Protein AF-D8M797-F1 (afdb_monomer)

Solvent-accessible surface area (backbone atoms only — not comparable to full-atom values): 7261 Å² total; per-residue (Å²): 144,64,94,83,72,74,96,68,61,67,38,41,57,52,20,36,57,44,57,51,51,17,44,53,82,87,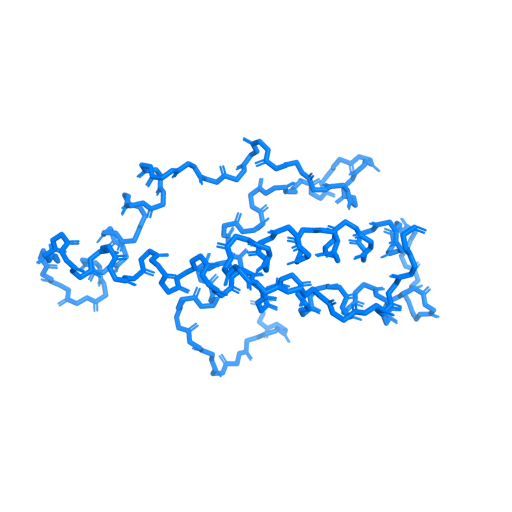45,98,65,35,42,51,69,40,72,88,50,38,68,49,74,65,56,48,48,56,49,47,42,52,49,48,22,71,72,70,76,45,86,66,51,70,67,58,38,52,55,46,52,55,46,16,62,61,22,35,47,54,39,22,51,53,50,19,54,50,21,57,59,38,57,85,70,54,89,66,97,65,60,28,59,58,27,15,50,44,25,44,54,50,28,40,54,59,38,44,77,72,77,38,81,67,78,84,82,66,83,132

pLDDT: mean 93.69, std 8.24, range [46.16, 98.69]

Radius of gyration: 15.96 Å; Cα contacts (8 Å, |Δi|>4): 113; chains: 1; bounding box: 41×29×43 Å

Foldseek 3Di:
DCPPDDDDPPLLVVLLVLQCQQADPVDPVRLAGNPVSRDDPVRLLVVQQVVVCVVPVDRDDPVSSVVSSVSNLVSNLVNLVVLLVVLVVCPVPPPDPDNSVSNSVNSVVVNQVSCVVVVDGDDPPDPD

Nearest PDB structures (foldseek):
  4br3-assembly1_B  TM=9.088E-01  e=5.967E-05  Homo sapiens
  3g15-assembly1_B  TM=8.915E-01  e=7.340E-05  Homo sapiens
  4cg8-assembly1_A  TM=9.123E-01  e=9.510E-05  Homo sapiens
  5eqe-assembly1_A  TM=8.999E-01  e=1.170E-04  Homo sapiens
  3f2r-assembly1_B  TM=8.865E-01  e=1.596E-04  Homo sapiens

Mean predicted aligned error: 3.84 Å

Secondary structure (DSSP, 8-state):
--TT-----HHHHHHHHHHHTT--TTSTTTTS--GGGSPPHHHHHHHHHHHHHHHHSSPPPHHHHHHHHHHHHHHHHHHHHHHHHHHHHHHHH--S-S-HHHHHHHHHHHHHHHHHHTT-PPPSSS--

InterPro domains:
  IPR011009 Protein kinase-like domain superfamily [SSF56112] (6-118)

Organism: Blastocystis hominis (NCBI:txid12968)

Sequence (128 aa):
MRRYTGKIPVAADIANHFCEWMTDYNLPDSHILRLEWHPNAKQQHDFVKTYLQARFGKEPSEEEVEKMCVQVHKHELFSNMHWFLWGLLQCPISTIDWDYWGYALNRWEHYVRVKKEFGREALPIMSE

Structure (mmCIF, N/CA/C/O backbone):
data_AF-D8M797-F1
#
_entry.id   AF-D8M797-F1
#
loop_
_atom_site.group_PDB
_atom_site.id
_atom_site.type_symbol
_atom_site.label_atom_id
_atom_site.label_alt_id
_atom_site.label_comp_id
_atom_site.label_asym_id
_atom_site.label_entity_id
_atom_site.label_seq_id
_atom_site.pdbx_PDB_ins_code
_atom_site.Cartn_x
_atom_site.Cartn_y
_atom_site.Cartn_z
_atom_site.occupancy
_atom_site.B_iso_or_equiv
_atom_site.auth_seq_id
_atom_site.auth_comp_id
_atom_site.auth_asym_id
_atom_site.auth_atom_id
_atom_site.pdbx_PDB_model_num
ATOM 1 N N . MET A 1 1 ? -7.023 -15.848 -11.916 1.00 46.16 1 MET A N 1
ATOM 2 C CA . MET A 1 1 ? -7.160 -14.812 -10.866 1.00 46.16 1 MET A CA 1
ATOM 3 C C . MET A 1 1 ? -6.638 -15.262 -9.485 1.00 46.16 1 MET A C 1
ATOM 5 O O . MET A 1 1 ? -7.148 -14.805 -8.477 1.00 46.16 1 MET A O 1
ATOM 9 N N . ARG A 1 2 ? -5.631 -16.157 -9.399 1.00 68.94 2 ARG A N 1
ATOM 10 C CA . ARG A 1 2 ? -5.027 -16.605 -8.118 1.00 68.94 2 ARG A CA 1
ATOM 11 C C . ARG A 1 2 ? -3.500 -16.795 -8.193 1.00 68.94 2 ARG A C 1
ATOM 13 O O . ARG A 1 2 ? -2.928 -17.558 -7.432 1.00 68.94 2 ARG A O 1
ATOM 20 N N . ARG A 1 3 ? -2.826 -16.146 -9.152 1.00 68.38 3 ARG A N 1
ATOM 21 C CA . ARG A 1 3 ? -1.388 -16.381 -9.403 1.00 68.38 3 ARG A CA 1
ATOM 22 C C . ARG A 1 3 ? -0.477 -15.909 -8.258 1.00 68.38 3 ARG A C 1
ATOM 24 O O . ARG A 1 3 ? 0.600 -16.464 -8.109 1.00 68.38 3 ARG A O 1
ATOM 31 N N . TYR A 1 4 ? -0.943 -14.967 -7.434 1.00 79.69 4 TYR A N 1
ATOM 32 C CA . TYR A 1 4 ? -0.198 -14.396 -6.303 1.00 79.69 4 TYR A CA 1
ATOM 33 C C . TYR A 1 4 ? -0.852 -14.672 -4.936 1.00 79.69 4 TYR A C 1
ATOM 35 O O . TYR A 1 4 ? -0.533 -14.0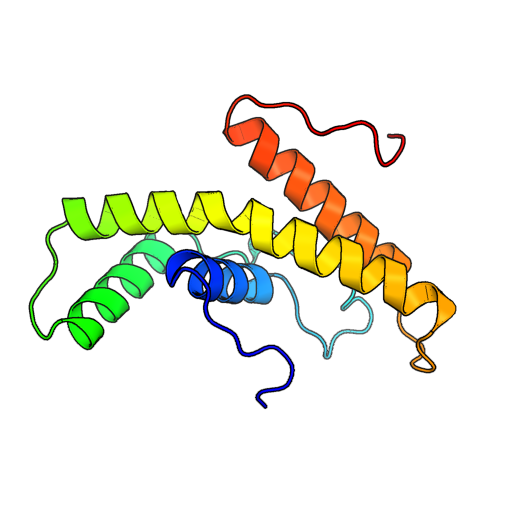17 -3.951 1.00 79.69 4 TYR A O 1
ATOM 43 N N . THR A 1 5 ? -1.790 -15.626 -4.847 1.00 84.88 5 THR A N 1
ATOM 44 C CA . THR A 1 5 ? -2.439 -15.941 -3.563 1.00 84.88 5 THR A CA 1
ATOM 45 C C . THR A 1 5 ? -1.496 -16.710 -2.645 1.00 84.88 5 THR A C 1
ATOM 47 O O . THR A 1 5 ? -0.932 -17.725 -3.050 1.00 84.88 5 THR A O 1
ATOM 50 N N . GLY A 1 6 ? -1.405 -16.289 -1.388 1.00 87.31 6 GLY A N 1
ATOM 51 C CA . GLY A 1 6 ? -0.638 -16.960 -0.343 1.00 87.31 6 GLY A CA 1
ATOM 52 C C . GLY A 1 6 ? -1.158 -16.591 1.045 1.00 87.31 6 GLY A C 1
ATOM 53 O O . GLY A 1 6 ? -2.075 -15.782 1.180 1.00 87.31 6 GLY A O 1
ATOM 54 N N . LYS A 1 7 ? -0.587 -17.189 2.095 1.00 90.50 7 LYS A N 1
ATOM 55 C CA . LYS A 1 7 ? -0.890 -16.784 3.475 1.00 90.50 7 LYS A CA 1
ATOM 56 C C . LYS A 1 7 ? -0.133 -15.492 3.790 1.00 90.50 7 LYS A C 1
ATOM 58 O O . LYS A 1 7 ? 1.077 -15.536 3.986 1.00 90.50 7 LYS A O 1
ATOM 63 N N . ILE A 1 8 ? -0.850 -14.373 3.849 1.00 93.69 8 ILE A N 1
ATOM 64 C CA . ILE A 1 8 ? -0.325 -13.046 4.204 1.00 93.69 8 ILE A CA 1
ATOM 65 C C . ILE A 1 8 ? -1.203 -12.395 5.283 1.00 93.69 8 ILE A C 1
ATOM 67 O O . ILE A 1 8 ? -2.355 -12.806 5.457 1.00 93.69 8 ILE A O 1
ATOM 71 N N . PRO A 1 9 ? -0.696 -11.393 6.025 1.00 95.06 9 PRO A N 1
ATOM 72 C CA . PRO A 1 9 ? -1.537 -10.584 6.898 1.00 95.06 9 PRO A CA 1
ATOM 73 C C . PRO A 1 9 ? -2.683 -9.941 6.110 1.00 95.06 9 PRO A C 1
ATOM 75 O O . PRO A 1 9 ? -2.464 -9.400 5.032 1.00 95.06 9 PRO A O 1
ATOM 78 N N . VAL A 1 10 ? -3.892 -9.935 6.675 1.00 95.88 10 VAL A N 1
ATOM 79 C CA . VAL A 1 10 ? -5.070 -9.290 6.058 1.00 95.88 10 VAL A CA 1
ATOM 80 C C . VAL A 1 10 ? -4.793 -7.824 5.726 1.00 95.88 10 VAL A C 1
ATOM 82 O O . VAL A 1 10 ? -5.147 -7.351 4.652 1.00 95.88 10 VAL A O 1
ATOM 85 N N . ALA A 1 11 ? -4.117 -7.115 6.633 1.00 97.19 11 ALA A N 1
ATOM 86 C CA . ALA A 1 11 ? -3.742 -5.723 6.426 1.00 97.19 11 ALA A CA 1
ATOM 87 C C . ALA A 1 11 ? -2.873 -5.525 5.171 1.00 97.19 11 ALA A C 1
ATOM 89 O O . ALA A 1 11 ? -2.997 -4.497 4.520 1.00 97.19 11 ALA A O 1
ATOM 90 N N . ALA A 1 12 ? -2.047 -6.511 4.799 1.00 96.88 12 ALA A N 1
ATOM 91 C CA . ALA A 1 12 ? -1.232 -6.453 3.588 1.00 96.88 12 ALA A CA 1
ATOM 92 C C . ALA A 1 12 ? -2.067 -6.566 2.309 1.00 96.88 12 ALA A C 1
ATOM 94 O O . ALA A 1 12 ? -1.781 -5.875 1.338 1.00 96.88 12 ALA A O 1
ATOM 95 N N . ASP A 1 13 ? -3.107 -7.401 2.320 1.00 97.44 13 ASP A N 1
ATOM 96 C CA . ASP A 1 13 ? -4.011 -7.561 1.177 1.00 97.44 13 ASP A CA 1
ATOM 97 C C . ASP A 1 13 ? -4.850 -6.292 0.954 1.00 97.44 13 ASP A C 1
ATOM 99 O O . ASP A 1 13 ? -4.957 -5.787 -0.163 1.00 97.44 13 ASP A O 1
ATOM 103 N N . ILE A 1 14 ? -5.358 -5.701 2.042 1.00 98.19 14 ILE A N 1
ATOM 104 C CA . ILE A 1 14 ? -6.086 -4.425 1.992 1.00 98.19 14 ILE A CA 1
ATOM 105 C C . ILE A 1 14 ? -5.158 -3.280 1.565 1.00 98.19 14 ILE A C 1
ATOM 107 O O . ILE A 1 14 ? -5.529 -2.491 0.702 1.00 98.19 14 ILE A O 1
ATOM 111 N N . ALA A 1 15 ? -3.942 -3.205 2.112 1.00 98.00 15 ALA A N 1
ATOM 112 C CA . ALA A 1 15 ? -2.965 -2.187 1.723 1.00 98.00 15 ALA A CA 1
ATOM 113 C C . ALA A 1 15 ? -2.605 -2.288 0.240 1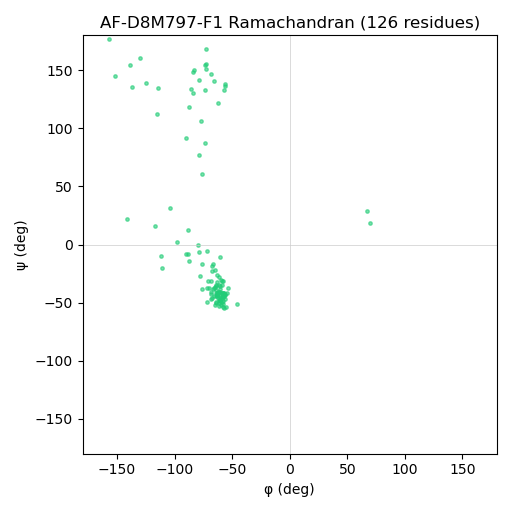.00 98.00 15 ALA A C 1
ATOM 115 O O . ALA A 1 15 ? -2.510 -1.275 -0.450 1.00 98.00 15 ALA A O 1
ATOM 116 N N . ASN A 1 16 ? -2.447 -3.513 -0.272 1.00 97.56 16 ASN A N 1
ATOM 117 C CA . ASN A 1 16 ? -2.269 -3.733 -1.697 1.00 97.56 16 ASN A CA 1
ATOM 118 C C . ASN A 1 16 ? -3.479 -3.216 -2.481 1.00 97.56 16 ASN A C 1
ATOM 120 O O . ASN A 1 16 ? -3.297 -2.449 -3.415 1.00 97.56 16 ASN A O 1
ATOM 124 N N . HIS A 1 17 ? -4.701 -3.569 -2.072 1.00 97.38 17 HIS A N 1
ATOM 125 C CA . HIS A 1 17 ? -5.916 -3.083 -2.722 1.00 97.38 17 HIS A CA 1
ATOM 126 C C . HIS A 1 17 ? -5.995 -1.548 -2.773 1.00 97.38 17 HIS A C 1
ATOM 128 O O . HIS A 1 17 ? -6.324 -1.005 -3.822 1.00 97.38 17 HIS A O 1
ATOM 134 N N . PHE A 1 18 ? -5.654 -0.847 -1.690 1.00 98.19 18 PHE A N 1
ATOM 135 C CA . PHE A 1 18 ? -5.614 0.620 -1.671 1.00 98.19 18 PHE A CA 1
ATOM 136 C C . PHE A 1 18 ? -4.513 1.188 -2.567 1.00 98.19 18 PHE A C 1
ATOM 138 O O . PHE A 1 18 ? -4.747 2.165 -3.273 1.00 98.19 18 PHE A O 1
ATOM 145 N N . CYS A 1 19 ? -3.346 0.541 -2.614 1.00 97.06 19 CYS A N 1
ATOM 146 C CA . CYS A 1 19 ? -2.283 0.928 -3.538 1.00 97.06 19 CYS A CA 1
ATOM 147 C C . CYS A 1 19 ? -2.723 0.822 -5.007 1.00 97.06 19 CYS A C 1
ATOM 149 O O . CYS A 1 19 ? -2.344 1.665 -5.815 1.00 97.06 19 CYS A O 1
ATOM 151 N N . GLU A 1 20 ? -3.549 -0.168 -5.353 1.00 96.38 20 GLU A N 1
ATOM 152 C CA . GLU A 1 20 ? -4.069 -0.336 -6.716 1.00 96.38 20 GLU A CA 1
ATOM 153 C C . GLU A 1 20 ? -5.042 0.777 -7.139 1.00 96.38 20 GLU A C 1
ATOM 155 O O . GLU A 1 20 ? -5.230 0.986 -8.331 1.00 96.38 20 GLU A O 1
ATOM 160 N N . TRP A 1 2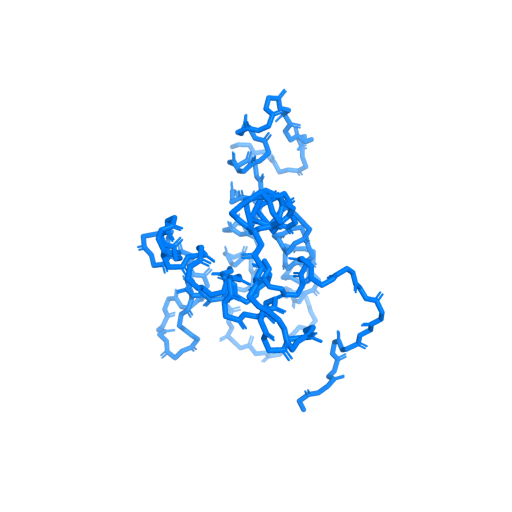1 ? -5.618 1.552 -6.209 1.00 97.25 21 TRP A N 1
ATOM 161 C CA . TRP A 1 21 ? -6.438 2.717 -6.581 1.00 97.25 21 TRP A CA 1
ATOM 162 C C . TRP A 1 21 ? -5.616 3.809 -7.273 1.00 97.25 21 TRP A C 1
ATOM 164 O O . TRP A 1 21 ? -6.170 4.624 -8.002 1.00 97.25 21 TRP A O 1
ATOM 174 N N . MET A 1 22 ? -4.297 3.823 -7.070 1.00 96.31 22 MET A N 1
ATOM 175 C CA . MET A 1 22 ? -3.396 4.816 -7.656 1.00 96.31 22 MET A CA 1
ATOM 176 C C . MET A 1 22 ? -3.040 4.531 -9.122 1.00 96.31 22 MET A C 1
ATOM 178 O O . MET A 1 22 ? -2.290 5.300 -9.724 1.00 96.31 22 MET A O 1
ATOM 182 N N . THR A 1 23 ? -3.545 3.448 -9.717 1.00 93.69 23 THR A N 1
ATOM 183 C CA . THR A 1 23 ? -3.192 3.048 -11.082 1.00 93.69 23 THR A CA 1
ATOM 184 C C . THR A 1 23 ? -4.416 2.610 -11.874 1.00 93.69 23 THR A C 1
ATOM 186 O O . THR A 1 23 ? -5.224 1.813 -11.411 1.00 93.69 23 THR A O 1
ATOM 189 N N . ASP A 1 24 ? -4.509 3.076 -13.121 1.00 93.56 24 ASP A N 1
ATOM 190 C CA . ASP A 1 24 ? -5.389 2.492 -14.133 1.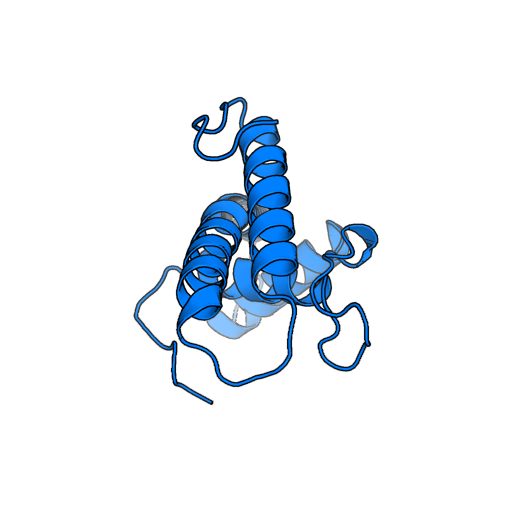00 93.56 24 ASP A CA 1
ATOM 191 C C . ASP A 1 24 ? -4.533 1.902 -15.257 1.00 93.56 24 ASP A C 1
ATOM 193 O O . ASP A 1 24 ? -3.869 2.621 -16.007 1.00 93.56 24 ASP A O 1
ATOM 197 N N . TYR A 1 25 ? -4.551 0.573 -15.363 1.00 91.69 25 TYR A N 1
ATOM 198 C CA . TYR A 1 25 ? -3.760 -0.183 -16.334 1.00 91.69 25 TYR A CA 1
ATOM 199 C C . TYR A 1 25 ? -4.248 -0.061 -17.783 1.00 91.69 25 TYR A C 1
ATOM 201 O O . TYR A 1 25 ? -3.582 -0.559 -18.687 1.00 91.69 25 TYR A O 1
ATOM 209 N N . ASN A 1 26 ? -5.379 0.606 -18.023 1.00 93.00 26 ASN A N 1
ATOM 210 C CA . ASN A 1 26 ? -5.869 0.885 -19.373 1.00 93.00 26 ASN A CA 1
ATOM 211 C C . ASN A 1 26 ? -5.323 2.204 -19.942 1.00 93.00 26 ASN A C 1
ATOM 213 O O . ASN A 1 26 ? -5.539 2.495 -21.119 1.00 93.00 26 ASN A O 1
ATOM 217 N N . LEU A 1 27 ? -4.636 3.009 -19.126 1.00 92.62 27 LEU A N 1
ATOM 218 C CA . LEU A 1 27 ? -4.046 4.271 -19.557 1.00 92.62 27 LEU A CA 1
ATOM 219 C C . LEU A 1 27 ? -2.666 4.058 -20.208 1.00 92.62 27 LEU A C 1
ATOM 221 O O . LEU A 1 27 ? -1.923 3.150 -19.814 1.00 92.62 27 LEU A O 1
ATOM 225 N N . PRO A 1 28 ? -2.282 4.906 -21.182 1.00 90.94 28 PRO A N 1
ATOM 226 C CA . PRO A 1 28 ? -0.975 4.817 -21.841 1.00 90.94 28 PRO A CA 1
ATOM 227 C C . PRO A 1 28 ? 0.200 5.048 -20.876 1.00 90.94 28 PRO A C 1
ATOM 229 O O . PRO A 1 28 ? 1.291 4.529 -21.083 1.00 90.94 28 PRO A O 1
ATOM 232 N N . ASP A 1 29 ? -0.028 5.785 -19.793 1.00 93.00 29 ASP A N 1
ATOM 233 C CA . ASP A 1 29 ? 0.913 6.094 -18.715 1.00 93.00 29 ASP A CA 1
ATOM 234 C C . ASP A 1 29 ? 0.621 5.265 -17.444 1.00 93.00 29 ASP A C 1
ATOM 236 O O . ASP A 1 29 ? 0.844 5.700 -16.316 1.00 93.00 29 ASP A O 1
ATOM 240 N N . SER A 1 30 ? 0.115 4.041 -17.618 1.00 93.44 30 SER A N 1
ATOM 241 C CA . SER A 1 30 ? -0.256 3.115 -16.533 1.00 93.44 30 SER A CA 1
ATOM 242 C C . SER A 1 30 ? 0.887 2.695 -15.598 1.00 93.44 30 SER A C 1
ATOM 244 O O . SER A 1 30 ? 0.637 2.095 -14.556 1.00 93.44 30 SER A O 1
ATOM 246 N N . HIS A 1 31 ? 2.138 3.005 -15.932 1.00 93.00 31 HIS A N 1
ATOM 247 C CA . HIS A 1 31 ? 3.289 2.802 -15.050 1.00 93.00 31 HIS A CA 1
ATOM 248 C C . HIS A 1 31 ? 3.376 3.858 -13.926 1.00 93.00 31 HIS A C 1
ATOM 250 O O . HIS A 1 31 ? 4.079 3.637 -12.940 1.00 93.00 31 HIS A O 1
ATOM 256 N N . ILE A 1 32 ? 2.659 4.984 -14.050 1.00 94.12 32 ILE A N 1
ATOM 257 C CA . ILE A 1 32 ? 2.671 6.097 -13.091 1.00 94.12 32 ILE A CA 1
ATOM 258 C C . ILE A 1 32 ? 1.668 5.854 -11.957 1.00 94.12 32 ILE A C 1
ATOM 260 O O . ILE A 1 32 ? 0.502 5.522 -12.192 1.00 94.12 32 ILE A O 1
ATOM 264 N N . LEU A 1 33 ? 2.110 6.088 -10.716 1.00 93.88 33 LEU A N 1
ATOM 265 C CA . LEU A 1 33 ? 1.240 6.094 -9.538 1.00 93.88 33 LEU A CA 1
ATOM 266 C C . LEU A 1 33 ? 0.642 7.487 -9.312 1.00 93.88 33 LEU A C 1
ATOM 268 O O . LEU A 1 33 ? 1.356 8.441 -9.011 1.00 93.88 33 LEU A O 1
ATOM 272 N N . ARG A 1 34 ? -0.685 7.583 -9.376 1.00 95.62 34 ARG A N 1
ATOM 273 C CA . ARG A 1 34 ? -1.460 8.793 -9.074 1.00 95.62 34 ARG A CA 1
ATOM 274 C C . ARG A 1 34 ? -1.829 8.810 -7.603 1.00 95.62 34 ARG A C 1
ATOM 276 O O . ARG A 1 34 ? -2.828 8.229 -7.181 1.00 95.62 34 ARG A O 1
ATOM 283 N N . LEU A 1 35 ? -0.970 9.433 -6.806 1.00 93.44 35 LEU A N 1
ATOM 284 C CA . LEU A 1 35 ? -1.082 9.459 -5.346 1.00 93.44 35 LEU A CA 1
ATOM 285 C C . LEU A 1 35 ? -2.395 10.085 -4.871 1.00 93.44 35 LEU A C 1
ATOM 287 O O . LEU A 1 35 ? -2.929 9.702 -3.835 1.00 93.44 35 LEU A O 1
ATOM 291 N N . GLU A 1 36 ? -2.929 11.024 -5.643 1.00 95.75 36 GLU A N 1
ATOM 292 C CA . GLU A 1 36 ? -4.195 11.698 -5.390 1.00 95.75 36 GLU A CA 1
ATOM 293 C C . GLU A 1 36 ? -5.419 10.774 -5.494 1.00 95.75 36 GLU A C 1
ATOM 295 O O . GLU A 1 36 ? -6.487 11.127 -4.997 1.00 95.75 36 GLU A O 1
ATOM 300 N N . TRP A 1 37 ? -5.280 9.594 -6.111 1.00 97.38 37 TRP A N 1
ATOM 301 C CA . TRP A 1 37 ? -6.340 8.582 -6.178 1.00 97.38 37 TRP A CA 1
ATOM 302 C C . TRP A 1 37 ? -6.303 7.598 -5.010 1.00 97.38 37 TRP A C 1
ATOM 304 O O . TRP A 1 37 ? -7.230 6.803 -4.850 1.00 97.38 37 TRP A O 1
ATOM 314 N N . HIS A 1 38 ? -5.260 7.646 -4.176 1.00 97.75 38 HIS A N 1
ATOM 315 C CA . HIS A 1 38 ? -5.210 6.839 -2.966 1.00 97.75 38 HIS A CA 1
ATOM 316 C C . HIS A 1 38 ? -6.441 7.130 -2.091 1.00 97.75 38 HIS A C 1
ATOM 318 O O . HIS A 1 38 ? -6.792 8.303 -1.910 1.00 97.75 38 HIS A O 1
ATOM 324 N N . PRO A 1 39 ? -7.106 6.108 -1.516 1.00 98.06 39 PRO A N 1
ATOM 325 C CA . PRO A 1 39 ? -8.271 6.341 -0.677 1.00 98.06 39 PRO A CA 1
ATOM 326 C C . PRO A 1 39 ? -7.912 7.269 0.483 1.00 98.06 39 PRO A C 1
ATOM 328 O O . PRO A 1 39 ? -6.907 7.085 1.177 1.00 98.06 39 PRO A O 1
ATOM 331 N N . ASN A 1 40 ? -8.748 8.278 0.708 1.00 97.69 40 ASN A N 1
ATOM 332 C CA . ASN A 1 40 ? -8.570 9.195 1.828 1.00 97.69 40 ASN A CA 1
ATOM 333 C C . ASN A 1 40 ? -8.915 8.513 3.165 1.00 97.69 40 ASN A C 1
ATOM 335 O O . ASN A 1 40 ? -9.524 7.444 3.196 1.00 97.69 40 ASN A O 1
ATOM 339 N N . ALA A 1 41 ? -8.568 9.152 4.286 1.00 97.31 41 ALA A N 1
ATOM 340 C CA . ALA A 1 41 ? -8.758 8.579 5.622 1.00 97.31 41 ALA A CA 1
ATOM 341 C C . ALA A 1 41 ? -10.201 8.112 5.896 1.00 97.31 41 ALA A C 1
ATOM 343 O O . ALA A 1 41 ? -10.396 7.057 6.495 1.00 97.31 41 ALA A O 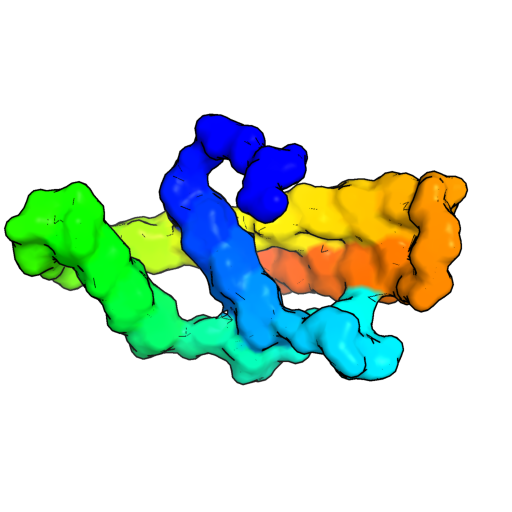1
ATOM 344 N N . LYS A 1 42 ? -11.211 8.849 5.408 1.00 98.25 42 LYS A N 1
ATOM 345 C CA . LYS A 1 42 ? -12.619 8.458 5.551 1.00 98.25 42 LYS A CA 1
ATOM 346 C C . LYS A 1 42 ? -12.931 7.197 4.743 1.00 98.25 42 LYS A C 1
ATOM 348 O O . LYS A 1 42 ? -13.553 6.285 5.267 1.00 98.25 42 LYS A O 1
ATOM 353 N N . GLN A 1 43 ? -12.486 7.127 3.488 1.00 98.50 43 GLN A N 1
ATOM 354 C CA . GLN A 1 43 ? -12.692 5.950 2.635 1.00 98.50 43 GLN A CA 1
ATOM 355 C C . GLN A 1 43 ? -11.993 4.707 3.197 1.00 98.50 43 GLN A C 1
ATOM 357 O O . GLN A 1 43 ? -12.581 3.627 3.201 1.00 98.50 43 GLN A O 1
ATOM 362 N N . GLN A 1 44 ? -10.765 4.860 3.703 1.00 98.56 44 GLN A N 1
ATOM 363 C CA . GLN A 1 44 ? -10.035 3.771 4.353 1.00 98.56 44 GLN A CA 1
ATOM 364 C C . GLN A 1 44 ? -10.769 3.279 5.606 1.00 98.56 44 GLN A C 1
ATOM 366 O O . GLN A 1 44 ? -10.955 2.073 5.769 1.00 98.56 44 GLN A O 1
ATOM 371 N N . HIS A 1 45 ? -11.226 4.204 6.457 1.00 98.62 45 HIS A N 1
ATOM 372 C CA . HIS A 1 45 ? -12.003 3.888 7.658 1.00 98.62 45 HIS A CA 1
ATOM 373 C C . HIS A 1 45 ? -13.301 3.151 7.312 1.00 98.62 45 HIS A C 1
ATOM 375 O O . HIS A 1 45 ? -13.508 2.042 7.805 1.00 98.62 45 HIS A O 1
ATOM 381 N N . ASP A 1 46 ? -14.110 3.691 6.395 1.00 98.56 46 ASP A N 1
ATOM 382 C CA . ASP A 1 46 ? -15.379 3.089 5.968 1.00 98.56 46 ASP A CA 1
ATOM 383 C C . ASP A 1 46 ? -15.167 1.668 5.405 1.00 98.56 46 ASP A C 1
ATOM 385 O O . ASP A 1 46 ? -15.919 0.740 5.726 1.00 98.56 46 ASP A O 1
ATOM 389 N N . PHE A 1 47 ? -14.114 1.470 4.601 1.00 98.69 47 PHE A N 1
ATOM 390 C CA . PHE A 1 47 ? -13.753 0.160 4.056 1.00 98.69 47 PHE A CA 1
ATOM 391 C C . PHE A 1 47 ? -13.358 -0.821 5.164 1.00 98.69 47 PHE A C 1
ATOM 393 O O . PHE A 1 47 ? -13.879 -1.936 5.219 1.00 98.69 47 PHE A O 1
ATOM 400 N N . VAL A 1 48 ? -12.452 -0.420 6.062 1.00 98.62 48 VAL A N 1
ATOM 401 C CA . VAL A 1 48 ? -11.965 -1.271 7.159 1.00 98.62 48 VAL A CA 1
ATOM 402 C C . VAL A 1 48 ? -13.101 -1.628 8.112 1.00 98.62 48 VAL A C 1
ATOM 404 O O . VAL A 1 48 ? -13.240 -2.795 8.480 1.00 98.62 48 VAL A O 1
ATOM 407 N N . LYS A 1 49 ? -13.954 -0.664 8.461 1.00 98.62 49 LYS A N 1
ATOM 408 C CA . LYS A 1 49 ? -15.145 -0.878 9.284 1.00 98.62 49 LYS A CA 1
ATOM 409 C C . LYS A 1 49 ? -16.079 -1.910 8.655 1.00 98.62 49 LYS A C 1
ATOM 411 O O . LYS A 1 49 ? -16.418 -2.903 9.301 1.00 98.62 49 LYS A O 1
ATOM 416 N N . THR A 1 50 ? -16.410 -1.729 7.377 1.00 98.44 50 THR A N 1
ATOM 417 C CA . THR A 1 50 ? -17.250 -2.668 6.617 1.00 98.44 50 THR A CA 1
ATOM 418 C C . THR A 1 50 ? -16.618 -4.061 6.557 1.00 98.44 50 THR 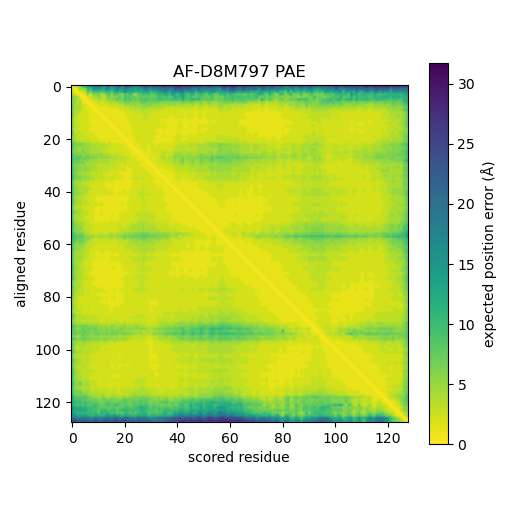A C 1
ATOM 420 O O . THR A 1 50 ? -17.297 -5.066 6.773 1.00 98.44 50 THR A O 1
ATOM 423 N N . TYR A 1 51 ? -15.305 -4.140 6.321 1.00 98.38 51 TYR A N 1
ATOM 424 C CA . TYR A 1 51 ? -14.568 -5.401 6.297 1.00 98.38 51 TYR A CA 1
ATOM 425 C C . TYR A 1 51 ? -14.630 -6.128 7.647 1.00 98.38 51 TYR A C 1
ATOM 427 O O . TYR A 1 51 ? -14.955 -7.315 7.689 1.00 98.38 51 TYR A O 1
ATOM 435 N N . LEU A 1 52 ? -14.336 -5.439 8.755 1.00 98.25 52 LEU A N 1
ATOM 436 C CA . LEU A 1 52 ? -14.352 -6.031 10.095 1.00 98.25 52 LEU A CA 1
ATOM 437 C C . LEU A 1 52 ? -15.761 -6.507 10.467 1.00 98.25 52 LEU A C 1
ATOM 439 O O . LEU A 1 52 ? -15.918 -7.628 10.959 1.00 98.25 52 LEU A O 1
ATOM 443 N N . GLN A 1 53 ? -16.783 -5.708 10.153 1.00 98.06 53 GLN A N 1
ATOM 444 C CA . GLN A 1 53 ? -18.177 -6.074 10.375 1.00 98.06 53 GLN A CA 1
ATOM 445 C C . GLN A 1 53 ? -18.563 -7.336 9.596 1.00 98.06 53 GLN A C 1
ATOM 447 O O . GLN A 1 53 ? -19.093 -8.282 10.178 1.00 98.06 53 GLN A O 1
ATOM 452 N N . ALA A 1 54 ? -18.231 -7.402 8.304 1.00 97.81 54 ALA A N 1
ATOM 453 C CA . ALA A 1 54 ? -18.495 -8.576 7.473 1.00 97.81 54 ALA A CA 1
ATOM 454 C C . ALA A 1 54 ? -17.698 -9.812 7.931 1.00 97.81 54 ALA A C 1
ATOM 456 O O . ALA A 1 54 ? -18.200 -10.935 7.889 1.00 97.81 54 ALA A O 1
ATOM 457 N N . ARG A 1 55 ? -16.454 -9.622 8.388 1.00 96.69 55 ARG A N 1
ATOM 458 C CA . ARG A 1 55 ? -15.551 -10.710 8.787 1.00 96.69 55 ARG A CA 1
ATOM 459 C C . ARG A 1 55 ? -15.952 -11.374 10.101 1.00 96.69 55 ARG A C 1
ATOM 461 O O . ARG A 1 55 ? -15.749 -12.586 10.236 1.00 96.69 55 ARG A O 1
ATOM 468 N N . PHE A 1 56 ? -16.440 -10.583 11.056 1.00 96.94 56 PHE A N 1
ATOM 469 C CA . PHE A 1 56 ? -16.716 -11.019 12.427 1.00 96.94 56 PHE A CA 1
ATOM 470 C C . PHE A 1 56 ? -18.208 -11.049 12.781 1.00 96.94 56 PHE A C 1
ATOM 472 O O . PHE A 1 56 ? -18.558 -11.587 13.828 1.00 96.94 56 PHE A O 1
ATOM 479 N N . GLY A 1 57 ? -19.084 -10.504 11.933 1.00 97.38 57 GLY A N 1
ATOM 480 C CA . GLY A 1 57 ? -20.536 -10.516 12.135 1.00 97.38 57 GLY A CA 1
ATOM 481 C C . GLY A 1 57 ? -21.028 -9.622 13.278 1.00 97.38 57 GLY A C 1
ATOM 482 O O . GLY A 1 57 ? -22.137 -9.820 13.767 1.00 97.38 57 GLY A O 1
ATOM 483 N N . LYS A 1 58 ? -20.214 -8.662 13.729 1.00 96.31 58 LYS A N 1
ATOM 484 C CA . LYS A 1 58 ? -20.549 -7.688 14.779 1.00 96.31 58 LYS A CA 1
ATOM 485 C C . LYS A 1 58 ? -20.034 -6.304 14.399 1.00 96.31 58 LYS A C 1
ATOM 487 O O . LYS A 1 58 ? -19.059 -6.203 13.660 1.00 96.31 58 LYS A O 1
ATOM 492 N N . GLU A 1 59 ? -20.659 -5.260 14.932 1.00 97.38 59 GLU A N 1
ATOM 493 C CA . GLU A 1 59 ? -20.153 -3.893 14.789 1.00 97.38 59 GLU A CA 1
ATOM 494 C C . GLU A 1 59 ? -18.768 -3.786 15.464 1.00 97.38 59 GLU A C 1
ATOM 496 O O . GLU A 1 59 ? -18.661 -4.120 16.652 1.00 97.38 59 GLU A O 1
ATOM 501 N N . PRO A 1 60 ? -17.704 -3.397 14.737 1.00 97.88 60 PRO A N 1
ATOM 502 C CA . PRO A 1 60 ? -16.386 -3.199 15.330 1.00 97.88 60 PRO A CA 1
ATOM 503 C C . PRO A 1 60 ? -16.361 -1.918 16.171 1.00 97.88 60 PRO A C 1
ATOM 505 O O . PRO A 1 60 ? -17.075 -0.958 15.878 1.00 97.88 60 PRO A O 1
ATOM 508 N N . SER A 1 61 ? -15.518 -1.879 17.202 1.00 98.38 61 SER A N 1
ATOM 509 C CA . SER A 1 61 ? -15.253 -0.623 17.908 1.00 98.38 61 SER A CA 1
ATOM 510 C C . SER A 1 61 ? -14.396 0.311 17.051 1.00 98.38 61 SER A C 1
ATOM 512 O O . SER A 1 61 ? -13.612 -0.138 16.214 1.00 98.38 61 SER A O 1
ATOM 514 N N . GLU A 1 62 ? -14.489 1.618 17.296 1.00 98.12 62 GLU A N 1
ATOM 515 C CA . GLU A 1 62 ? -13.635 2.596 16.607 1.00 98.12 62 GLU A CA 1
ATOM 516 C C . GLU A 1 62 ? -12.141 2.317 16.847 1.00 98.12 62 GLU A C 1
ATOM 518 O O . GLU A 1 62 ? -11.338 2.406 15.925 1.00 98.12 62 GLU A O 1
ATOM 523 N N . GLU A 1 63 ? -11.772 1.833 18.037 1.00 98.31 63 GLU A N 1
ATOM 524 C CA . GLU A 1 63 ? -10.399 1.414 18.341 1.00 98.31 63 GLU A CA 1
ATOM 525 C C . GLU A 1 63 ? -9.943 0.210 17.489 1.00 98.31 63 GLU A C 1
ATOM 527 O O . GLU A 1 63 ? -8.792 0.157 17.052 1.00 98.31 63 GLU A O 1
ATOM 532 N N . GLU A 1 64 ? -10.819 -0.776 17.240 1.00 98.25 64 GLU A N 1
ATOM 533 C CA . GLU A 1 64 ? -10.518 -1.913 16.356 1.00 98.25 64 GLU A CA 1
ATOM 534 C C . GLU A 1 64 ? -10.295 -1.438 14.909 1.00 98.25 64 GLU A C 1
ATOM 536 O O . GLU A 1 64 ? -9.356 -1.899 14.250 1.00 98.25 64 GLU A O 1
ATOM 541 N N . VAL A 1 65 ? -11.119 -0.495 14.434 1.00 98.62 65 VAL A N 1
ATOM 542 C CA . VAL A 1 65 ? -11.004 0.099 13.093 1.00 98.62 65 VAL A CA 1
ATOM 543 C C . VAL A 1 65 ? -9.703 0.888 12.963 1.00 98.62 65 VAL A C 1
ATOM 545 O O . VAL A 1 65 ? -8.914 0.615 12.059 1.00 98.62 65 VAL A O 1
ATOM 548 N N . GLU A 1 66 ? -9.421 1.803 13.891 1.00 98.31 66 GLU A N 1
ATOM 549 C CA . GLU A 1 66 ? -8.210 2.631 13.882 1.00 98.31 66 GLU A CA 1
ATOM 550 C C . GLU A 1 66 ? -6.934 1.785 13.929 1.00 98.31 66 GLU A C 1
ATOM 552 O O . GLU A 1 66 ? -6.015 1.993 13.131 1.00 98.31 66 GLU A O 1
ATOM 557 N N . LYS A 1 67 ? -6.885 0.770 14.805 1.00 98.25 67 LYS A N 1
ATOM 558 C CA . LYS A 1 67 ? -5.750 -0.163 14.869 1.00 98.25 67 LYS A CA 1
ATOM 559 C C . LYS A 1 67 ? -5.526 -0.862 13.535 1.00 98.25 67 LYS A C 1
ATOM 561 O O . LYS A 1 67 ? -4.378 -0.997 13.108 1.00 98.25 67 LYS A O 1
ATOM 566 N N . MET A 1 68 ? -6.594 -1.309 12.879 1.00 98.38 68 MET A N 1
ATOM 567 C CA . MET A 1 68 ? -6.490 -1.968 11.582 1.00 98.38 68 MET A CA 1
ATOM 568 C C . MET A 1 68 ? -6.054 -0.991 10.483 1.00 98.38 68 MET A C 1
ATOM 570 O O . MET A 1 68 ? -5.168 -1.346 9.711 1.00 98.38 68 MET A O 1
ATOM 574 N N . CYS A 1 69 ? -6.567 0.243 10.453 1.00 98.44 69 CYS A N 1
ATOM 575 C CA . CYS A 1 69 ? -6.112 1.287 9.525 1.00 98.44 69 CYS A CA 1
ATOM 576 C C . CYS A 1 69 ? -4.607 1.564 9.665 1.00 98.44 69 CYS A C 1
ATOM 578 O O . CYS A 1 69 ? -3.890 1.589 8.667 1.00 98.44 69 CYS A O 1
ATOM 580 N N . VAL A 1 70 ? -4.091 1.675 10.896 1.00 97.56 70 VAL A N 1
ATOM 581 C CA . VAL A 1 70 ? -2.646 1.844 11.145 1.00 97.56 70 VAL A CA 1
ATOM 582 C C . VAL A 1 70 ? -1.845 0.645 10.631 1.00 97.56 70 VAL A C 1
ATOM 584 O O . VAL A 1 70 ? -0.776 0.816 10.039 1.00 97.56 70 VAL A O 1
ATOM 587 N N . GLN A 1 71 ? -2.345 -0.580 10.832 1.00 97.94 71 GLN A N 1
ATOM 588 C CA . GLN A 1 71 ? -1.696 -1.771 10.281 1.00 97.94 71 GLN A CA 1
ATOM 589 C C . GLN A 1 71 ? -1.708 -1.757 8.752 1.00 97.94 71 GLN A C 1
ATOM 591 O O . GLN A 1 71 ? -0.677 -2.054 8.157 1.00 97.94 71 GLN A O 1
ATOM 596 N N . VAL A 1 72 ? -2.831 -1.413 8.119 1.00 98.38 72 VAL A N 1
ATOM 597 C CA . VAL A 1 72 ? -2.960 -1.322 6.656 1.00 98.38 72 VAL A CA 1
ATOM 598 C C . VAL A 1 72 ? -1.949 -0.326 6.098 1.00 98.38 72 VAL A C 1
ATOM 600 O O . VAL A 1 72 ? -1.108 -0.720 5.295 1.00 98.38 72 VAL A O 1
ATOM 603 N N . HIS A 1 73 ? -1.927 0.904 6.612 1.00 97.44 73 HIS A N 1
ATOM 604 C CA . HIS A 1 73 ? -0.990 1.931 6.159 1.00 97.44 73 HIS A CA 1
ATOM 605 C C . HIS A 1 73 ? 0.475 1.482 6.301 1.00 97.44 73 HIS A C 1
ATOM 607 O O . HIS A 1 73 ? 1.273 1.590 5.373 1.00 97.44 73 HIS A O 1
ATOM 613 N N . LYS A 1 74 ? 0.836 0.828 7.414 1.00 96.31 74 LYS A N 1
ATOM 614 C CA . LYS A 1 74 ? 2.183 0.256 7.573 1.00 96.31 74 LYS A CA 1
ATOM 615 C C . LYS A 1 74 ? 2.513 -0.814 6.520 1.00 96.31 74 LYS A C 1
ATOM 617 O O . LYS A 1 74 ? 3.671 -0.937 6.119 1.00 96.31 74 LYS A O 1
ATOM 622 N N . HIS A 1 75 ? 1.535 -1.608 6.083 1.00 97.44 75 HIS A N 1
ATOM 623 C CA . HIS A 1 75 ? 1.745 -2.643 5.068 1.00 97.44 75 HIS A CA 1
ATOM 624 C C . HIS A 1 75 ? 1.793 -2.099 3.629 1.00 97.44 75 HIS A C 1
ATOM 626 O O . HIS A 1 75 ? 2.188 -2.846 2.730 1.00 97.44 75 HIS A O 1
ATOM 632 N N . GLU A 1 76 ? 1.528 -0.811 3.389 1.00 97.25 76 GLU A N 1
ATOM 633 C CA . GLU A 1 76 ? 1.824 -0.175 2.095 1.00 97.25 76 GLU A CA 1
ATOM 634 C C . GLU A 1 76 ? 3.320 -0.274 1.764 1.00 97.25 76 GLU A C 1
ATOM 636 O O . GLU A 1 76 ? 3.689 -0.467 0.606 1.00 97.25 76 GLU A O 1
ATOM 641 N N . LEU A 1 77 ? 4.195 -0.266 2.779 1.00 96.81 77 LEU A N 1
ATOM 642 C CA . LEU A 1 77 ? 5.626 -0.544 2.613 1.00 96.81 77 LEU A CA 1
ATOM 643 C C . LEU A 1 77 ? 5.880 -1.921 1.990 1.00 96.81 77 LEU A C 1
ATOM 645 O O . LEU A 1 77 ? 6.752 -2.066 1.134 1.00 96.81 77 LEU A O 1
ATOM 649 N N . PHE A 1 78 ? 5.132 -2.938 2.421 1.00 95.38 78 PHE A N 1
ATOM 650 C CA . PHE A 1 78 ? 5.264 -4.290 1.885 1.00 95.38 78 PHE A CA 1
ATOM 651 C C . PHE A 1 78 ? 4.779 -4.348 0.435 1.00 95.38 78 PHE A C 1
ATOM 653 O O . PHE A 1 78 ? 5.497 -4.867 -0.416 1.00 95.38 78 PHE A O 1
ATOM 660 N N . SER A 1 79 ? 3.609 -3.766 0.150 1.00 96.44 79 SER A N 1
ATOM 661 C CA . SER A 1 79 ? 3.058 -3.673 -1.208 1.00 96.44 79 SER A CA 1
ATOM 662 C C . SER A 1 79 ? 4.045 -2.996 -2.163 1.00 96.44 79 SER A C 1
ATOM 664 O O . SER A 1 79 ? 4.428 -3.567 -3.183 1.00 96.44 79 SER A O 1
ATOM 666 N N . ASN A 1 80 ? 4.525 -1.801 -1.817 1.00 96.69 80 ASN A N 1
ATOM 667 C CA . ASN A 1 80 ? 5.430 -1.047 -2.678 1.00 96.69 80 ASN A CA 1
ATOM 668 C C . ASN A 1 80 ? 6.763 -1.767 -2.903 1.00 96.69 80 ASN A C 1
ATOM 670 O O . ASN A 1 80 ? 7.200 -1.874 -4.044 1.00 96.69 80 ASN A O 1
ATOM 674 N N . MET A 1 81 ? 7.365 -2.349 -1.861 1.00 96.19 81 MET A N 1
ATOM 675 C CA . MET A 1 81 ? 8.592 -3.138 -2.010 1.00 96.19 81 MET A CA 1
ATOM 676 C C . MET A 1 81 ? 8.382 -4.383 -2.884 1.00 96.19 81 MET A C 1
ATOM 678 O O . MET A 1 81 ? 9.211 -4.685 -3.740 1.00 96.19 81 MET A O 1
ATOM 682 N N . HIS A 1 82 ? 7.278 -5.108 -2.684 1.00 95.81 82 HIS A N 1
ATOM 683 C CA . HIS A 1 82 ? 6.970 -6.307 -3.461 1.00 95.81 82 HIS A CA 1
ATOM 684 C C . HIS A 1 82 ? 6.884 -5.993 -4.958 1.00 95.81 82 HIS A C 1
ATOM 686 O O . HIS A 1 82 ? 7.526 -6.656 -5.774 1.00 95.81 82 HIS A O 1
ATOM 692 N N . TRP A 1 83 ? 6.131 -4.952 -5.310 1.00 97.00 83 TRP A N 1
ATOM 693 C CA . TRP A 1 83 ? 5.898 -4.578 -6.701 1.00 97.00 83 TRP A CA 1
ATOM 694 C C . TRP A 1 83 ? 7.064 -3.828 -7.345 1.00 97.00 83 TRP A C 1
ATOM 696 O O . TRP A 1 83 ? 7.275 -3.976 -8.546 1.00 97.00 83 TRP A O 1
ATOM 706 N N . PHE A 1 84 ? 7.878 -3.121 -6.560 1.00 97.19 84 PHE A N 1
ATOM 707 C CA . PHE A 1 84 ? 9.184 -2.625 -6.998 1.00 97.19 84 PHE A CA 1
ATOM 708 C C . PHE A 1 84 ? 10.078 -3.774 -7.481 1.00 97.19 84 PHE A C 1
ATOM 710 O O . PHE A 1 84 ? 10.540 -3.766 -8.621 1.00 97.19 84 PHE A O 1
ATOM 717 N N . LEU A 1 85 ? 10.272 -4.798 -6.641 1.00 96.62 85 LEU A N 1
ATOM 718 C CA . LEU A 1 85 ? 11.094 -5.958 -6.991 1.00 96.62 85 LEU A CA 1
ATOM 719 C C . LEU A 1 85 ? 10.513 -6.721 -8.181 1.00 96.62 85 LEU A C 1
ATOM 721 O O . LEU A 1 85 ? 11.255 -7.139 -9.067 1.00 96.62 85 LEU A O 1
ATOM 725 N N . TRP A 1 86 ? 9.189 -6.888 -8.219 1.00 96.56 86 TRP A N 1
ATOM 726 C CA . TRP A 1 86 ? 8.527 -7.513 -9.357 1.00 96.56 86 TRP A CA 1
ATOM 727 C C . TRP A 1 86 ? 8.773 -6.728 -10.651 1.00 96.56 86 TRP A C 1
ATOM 729 O O . TRP A 1 86 ? 9.185 -7.335 -11.634 1.00 96.56 86 TRP A O 1
ATOM 739 N N . GLY A 1 87 ? 8.597 -5.402 -10.643 1.00 96.06 87 GLY A N 1
ATOM 740 C CA . GLY A 1 87 ? 8.842 -4.542 -11.803 1.00 96.06 87 GLY A CA 1
ATOM 741 C C . GLY A 1 87 ? 10.280 -4.649 -12.310 1.00 96.06 87 GLY A C 1
ATOM 742 O O . GLY A 1 87 ? 10.493 -4.934 -13.485 1.00 96.06 87 GLY A O 1
ATOM 743 N N . LEU A 1 88 ? 11.264 -4.556 -11.408 1.00 95.50 88 LEU A N 1
ATOM 744 C CA . LEU A 1 88 ? 12.680 -4.733 -11.753 1.00 95.50 88 LEU A CA 1
ATOM 745 C C . LEU A 1 88 ? 12.969 -6.089 -12.402 1.00 95.50 88 LEU A C 1
ATOM 747 O O . LEU A 1 88 ? 13.707 -6.166 -13.384 1.00 95.50 88 LEU A O 1
ATOM 751 N N . LEU A 1 89 ? 12.395 -7.162 -11.853 1.00 96.00 89 LEU A N 1
ATOM 752 C CA . LEU A 1 89 ? 12.564 -8.504 -12.401 1.00 96.00 89 LEU A CA 1
ATOM 753 C C . LEU A 1 89 ? 11.882 -8.659 -13.760 1.00 96.00 89 LEU A C 1
ATOM 755 O O . LEU A 1 89 ? 12.382 -9.423 -14.579 1.00 96.00 89 LEU A O 1
ATOM 759 N N . GLN A 1 90 ? 10.772 -7.956 -14.006 1.00 95.81 90 GLN A N 1
ATOM 760 C CA . GLN A 1 90 ? 10.068 -7.986 -15.287 1.00 95.81 90 GLN A CA 1
ATOM 761 C C . GLN A 1 90 ? 10.827 -7.272 -16.409 1.00 95.81 90 GLN A C 1
ATOM 763 O O . GLN A 1 90 ? 10.727 -7.734 -17.544 1.00 95.81 90 GLN A O 1
ATOM 768 N N . CYS A 1 91 ? 11.613 -6.227 -16.115 1.00 92.75 91 CYS A N 1
ATOM 769 C CA . CYS A 1 91 ? 12.362 -5.465 -17.124 1.00 92.75 91 CYS A CA 1
ATOM 770 C C . CYS A 1 91 ? 13.118 -6.350 -18.142 1.00 92.75 91 CYS A C 1
ATOM 772 O O . CYS A 1 91 ? 12.946 -6.134 -19.339 1.00 92.75 91 CYS A O 1
ATOM 774 N N . PRO A 1 92 ? 13.929 -7.349 -17.729 1.00 93.81 92 PRO A N 1
ATOM 775 C CA . PRO A 1 92 ? 14.640 -8.208 -18.679 1.00 93.81 92 PRO A CA 1
ATOM 776 C C . PRO A 1 92 ? 13.865 -9.447 -19.157 1.00 93.81 92 PRO A C 1
ATOM 778 O O . PRO A 1 92 ? 14.325 -10.097 -20.094 1.00 93.81 92 PRO A O 1
ATOM 781 N N . ILE A 1 93 ? 12.759 -9.842 -18.510 1.00 94.69 93 ILE A N 1
ATOM 782 C CA . ILE A 1 93 ? 12.096 -11.138 -18.786 1.00 94.69 93 ILE A CA 1
ATOM 783 C C . ILE A 1 93 ? 10.733 -11.014 -19.466 1.00 94.69 93 ILE A C 1
ATOM 785 O O . ILE A 1 93 ? 10.251 -11.997 -20.030 1.00 94.69 93 ILE A O 1
ATOM 789 N N . SER A 1 94 ? 10.080 -9.855 -19.376 1.00 92.62 94 SER A N 1
ATOM 790 C CA . SER A 1 94 ? 8.762 -9.660 -19.968 1.00 92.62 94 SER A CA 1
ATOM 791 C C . SER A 1 94 ? 8.871 -9.412 -21.468 1.00 92.62 94 SER A C 1
ATOM 793 O O . SER A 1 94 ? 9.760 -8.712 -21.941 1.00 92.62 94 SER A O 1
ATOM 795 N N . THR A 1 95 ? 7.927 -9.968 -22.224 1.00 94.25 95 THR A N 1
ATOM 796 C CA . THR A 1 95 ? 7.760 -9.697 -23.660 1.00 94.25 95 THR A CA 1
ATOM 797 C C . THR A 1 95 ? 6.679 -8.650 -23.932 1.00 94.25 95 THR A C 1
ATOM 799 O O . THR A 1 95 ? 6.336 -8.415 -25.088 1.00 94.25 95 THR A O 1
ATOM 802 N N . ILE A 1 96 ? 6.065 -8.095 -22.883 1.00 93.88 96 ILE A N 1
ATOM 803 C CA . ILE A 1 96 ? 5.025 -7.071 -22.995 1.00 93.88 96 ILE A CA 1
ATOM 804 C C . ILE A 1 96 ? 5.710 -5.713 -23.144 1.00 93.88 96 ILE A C 1
ATOM 806 O O . ILE A 1 96 ? 6.578 -5.376 -22.342 1.00 93.88 96 ILE A O 1
ATOM 810 N N . ASP A 1 97 ? 5.291 -4.940 -24.145 1.00 92.56 97 ASP A N 1
ATOM 811 C CA . ASP A 1 97 ? 5.738 -3.560 -24.343 1.00 92.56 97 ASP A CA 1
ATOM 812 C C . ASP A 1 97 ? 5.079 -2.643 -23.302 1.00 92.56 97 ASP A C 1
ATOM 814 O O . ASP A 1 97 ? 3.964 -2.150 -23.483 1.00 92.56 97 ASP A O 1
ATOM 818 N N . TRP A 1 98 ? 5.728 -2.528 -22.145 1.00 94.75 98 TRP A N 1
ATOM 819 C CA . TRP A 1 98 ? 5.271 -1.733 -21.012 1.00 94.75 98 TRP A CA 1
ATOM 820 C C . TRP A 1 98 ? 6.463 -1.246 -20.184 1.00 94.75 98 TRP A C 1
ATOM 822 O O . TRP A 1 98 ? 7.457 -1.961 -20.037 1.00 94.75 98 TRP A O 1
ATOM 832 N N . ASP A 1 99 ? 6.371 -0.039 -19.620 1.00 95.44 99 ASP A N 1
ATOM 833 C CA . ASP A 1 99 ? 7.476 0.579 -18.878 1.00 95.44 99 ASP A CA 1
ATOM 834 C C . ASP A 1 99 ? 7.613 0.019 -17.450 1.00 95.44 99 ASP A C 1
ATOM 836 O O . ASP A 1 99 ? 7.229 0.631 -16.448 1.00 95.44 99 ASP A O 1
ATOM 840 N N . TYR A 1 100 ? 8.187 -1.181 -17.359 1.00 96.31 100 TYR A N 1
ATOM 841 C CA . TYR A 1 100 ? 8.473 -1.853 -16.091 1.00 96.31 100 TYR A CA 1
ATOM 842 C C . TYR A 1 100 ? 9.472 -1.092 -15.216 1.00 96.31 100 TYR A C 1
ATOM 844 O O . TYR A 1 100 ? 9.376 -1.157 -13.988 1.00 96.31 100 TYR A O 1
ATOM 852 N N . TRP A 1 101 ? 10.418 -0.374 -15.829 1.00 95.25 101 TRP A N 1
ATOM 853 C CA . TRP A 1 101 ? 11.419 0.396 -15.097 1.00 95.25 101 TRP A CA 1
ATOM 854 C C . TRP A 1 101 ? 10.786 1.624 -14.449 1.00 95.25 101 TR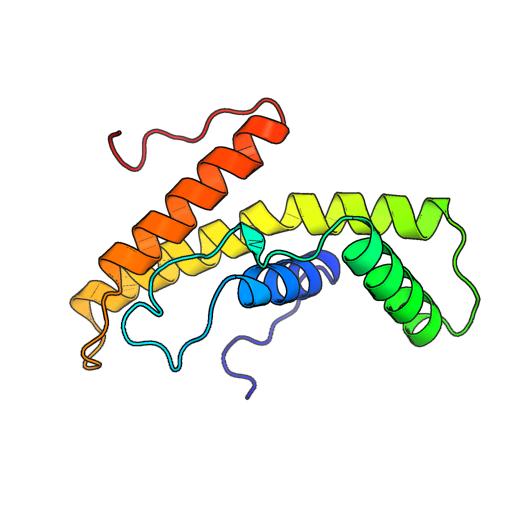P A C 1
ATOM 856 O O . TRP A 1 101 ? 10.939 1.822 -13.242 1.00 95.25 101 TRP A O 1
ATOM 866 N N . GLY A 1 102 ? 10.017 2.396 -15.221 1.00 95.25 102 GLY A N 1
ATOM 867 C CA . GLY A 1 102 ? 9.245 3.527 -14.720 1.00 95.25 102 GLY A CA 1
ATOM 868 C C . GLY A 1 102 ? 8.294 3.106 -13.603 1.00 95.25 102 GLY A C 1
ATOM 869 O O . GLY A 1 102 ? 8.248 3.753 -12.555 1.00 95.25 102 GLY A O 1
ATOM 870 N N . TYR A 1 103 ? 7.610 1.968 -13.757 1.00 96.00 103 TYR A N 1
ATOM 871 C CA . TYR A 1 103 ? 6.761 1.416 -12.700 1.00 96.00 103 TYR A CA 1
ATOM 872 C C . TYR A 1 103 ? 7.542 1.061 -11.433 1.00 96.00 103 TYR A C 1
ATOM 874 O O . TYR A 1 103 ? 7.139 1.434 -10.329 1.00 96.00 103 TYR A O 1
ATOM 882 N N . ALA A 1 104 ? 8.669 0.355 -11.570 1.00 96.19 104 ALA A N 1
ATOM 883 C CA . ALA A 1 104 ? 9.506 -0.001 -10.432 1.00 96.19 104 ALA A CA 1
ATOM 884 C C . ALA A 1 104 ? 9.972 1.257 -9.682 1.00 96.19 104 ALA A C 1
ATOM 886 O O . ALA A 1 104 ? 9.846 1.318 -8.457 1.00 96.19 104 ALA A O 1
ATOM 887 N N . LEU A 1 105 ? 10.429 2.281 -10.407 1.00 95.19 105 LEU A N 1
ATOM 888 C CA . LEU A 1 105 ? 10.862 3.546 -9.819 1.00 95.19 105 LEU A CA 1
ATOM 889 C C . LEU A 1 105 ? 9.726 4.241 -9.055 1.00 95.19 105 LEU A C 1
ATOM 891 O O . LEU A 1 105 ? 9.912 4.600 -7.895 1.00 95.19 105 LEU A O 1
ATOM 895 N N . ASN A 1 106 ? 8.524 4.319 -9.633 1.00 95.44 106 ASN A N 1
ATOM 896 C CA . ASN A 1 106 ? 7.350 4.884 -8.960 1.00 95.44 106 ASN A CA 1
ATOM 897 C C . ASN A 1 106 ? 7.027 4.144 -7.643 1.00 95.44 106 ASN A C 1
ATOM 899 O O . ASN A 1 106 ? 6.767 4.773 -6.613 1.00 95.44 106 ASN A O 1
ATOM 903 N N . ARG A 1 107 ? 7.064 2.800 -7.639 1.00 96.62 107 ARG A N 1
ATOM 904 C CA . ARG A 1 107 ? 6.842 2.003 -6.413 1.00 96.62 107 ARG A CA 1
ATOM 905 C C . ARG A 1 107 ? 7.953 2.227 -5.385 1.00 96.62 107 ARG A C 1
ATOM 907 O O . ARG A 1 107 ? 7.666 2.296 -4.189 1.00 96.62 107 ARG A O 1
ATOM 914 N N . TRP A 1 108 ? 9.203 2.372 -5.822 1.00 96.31 108 TRP A N 1
ATOM 915 C CA . TRP A 1 108 ? 10.324 2.693 -4.938 1.00 96.31 108 TRP A CA 1
ATOM 916 C C . TRP A 1 108 ? 10.169 4.071 -4.287 1.00 96.31 108 TRP A C 1
ATOM 918 O O . TRP A 1 108 ? 10.241 4.180 -3.065 1.00 96.31 108 TRP A O 1
ATOM 928 N N . GLU A 1 109 ? 9.885 5.111 -5.066 1.00 94.88 109 GLU A N 1
ATOM 929 C CA . GLU A 1 109 ? 9.673 6.470 -4.555 1.00 94.88 109 GLU A CA 1
ATOM 930 C C . GLU A 1 109 ? 8.523 6.521 -3.542 1.00 94.88 109 GLU A C 1
ATOM 932 O O . GLU A 1 109 ? 8.637 7.135 -2.475 1.00 94.88 109 GLU A O 1
ATOM 937 N N . HIS A 1 110 ? 7.431 5.804 -3.823 1.00 95.31 110 HIS A N 1
ATOM 938 C CA . HIS A 1 110 ? 6.321 5.675 -2.888 1.00 95.31 110 HIS A CA 1
ATOM 939 C C . HIS A 1 110 ? 6.746 4.955 -1.596 1.00 95.31 110 HIS A C 1
ATOM 941 O O . HIS A 1 110 ? 6.424 5.425 -0.503 1.00 95.31 110 HIS A O 1
ATOM 947 N N . TYR A 1 111 ? 7.513 3.861 -1.689 1.00 96.19 111 TYR A N 1
ATOM 948 C CA . TYR A 1 111 ? 8.083 3.180 -0.521 1.00 96.19 111 TYR A CA 1
ATOM 949 C C . TYR A 1 111 ? 8.934 4.129 0.333 1.00 96.19 111 TYR A C 1
ATOM 951 O O . TYR A 1 111 ? 8.768 4.163 1.554 1.00 96.19 111 TYR A O 1
ATOM 959 N N . VAL A 1 112 ? 9.821 4.913 -0.289 1.00 95.25 112 VAL A N 1
ATOM 960 C CA . VAL A 1 112 ? 10.677 5.890 0.404 1.00 95.25 112 VAL A CA 1
ATOM 961 C C . VAL A 1 112 ? 9.823 6.916 1.150 1.00 95.25 112 VAL A C 1
ATOM 963 O O . VAL A 1 112 ? 10.070 7.171 2.332 1.00 95.25 112 VAL A O 1
ATOM 966 N N . ARG A 1 113 ? 8.788 7.461 0.496 1.00 93.88 113 ARG A N 1
ATOM 967 C CA . ARG A 1 113 ? 7.890 8.455 1.100 1.00 93.88 113 ARG A CA 1
ATOM 968 C C . ARG A 1 113 ? 7.152 7.899 2.316 1.00 93.88 113 ARG A C 1
ATOM 970 O O . ARG A 1 113 ? 7.271 8.474 3.394 1.00 93.88 113 ARG A O 1
ATOM 977 N N . VAL A 1 114 ? 6.482 6.753 2.176 1.00 94.19 114 VAL A N 1
ATOM 978 C CA . VAL A 1 114 ? 5.751 6.118 3.289 1.00 94.19 114 VAL A CA 1
ATOM 979 C C . VAL A 1 114 ? 6.709 5.762 4.428 1.00 94.19 114 VAL A C 1
ATOM 981 O O . VAL A 1 114 ? 6.405 5.949 5.601 1.00 94.19 114 VAL A O 1
ATOM 984 N N . LYS A 1 115 ? 7.924 5.296 4.122 1.00 94.94 115 LYS A N 1
ATOM 985 C CA . LYS A 1 115 ? 8.902 4.939 5.159 1.00 94.94 115 LYS A CA 1
ATOM 986 C C . LYS A 1 115 ? 9.341 6.150 5.985 1.00 94.94 115 LYS A C 1
ATOM 988 O O . LYS A 1 115 ? 9.512 6.023 7.202 1.00 94.94 115 LYS A O 1
ATOM 993 N N . LYS A 1 116 ? 9.457 7.316 5.343 1.00 94.50 116 LYS A N 1
ATOM 994 C CA . LYS A 1 116 ? 9.775 8.593 5.992 1.00 94.50 116 LYS A CA 1
ATOM 995 C C . LYS A 1 116 ? 8.687 9.031 6.974 1.00 94.50 116 LYS A C 1
ATOM 997 O O . LYS A 1 116 ? 9.025 9.562 8.029 1.00 94.50 116 LYS A O 1
ATOM 1002 N N . GLU A 1 117 ? 7.416 8.751 6.688 1.00 93.75 117 GLU A N 1
ATOM 1003 C CA . GLU A 1 117 ? 6.289 9.027 7.600 1.00 93.75 117 GLU A CA 1
ATOM 1004 C C . GLU A 1 117 ? 6.421 8.260 8.930 1.00 93.75 117 GLU A C 1
ATOM 1006 O O . GLU A 1 117 ? 6.024 8.755 9.982 1.00 93.75 117 GLU A O 1
ATOM 1011 N N . PHE A 1 118 ? 7.094 7.103 8.921 1.00 92.75 118 PHE A N 1
ATOM 1012 C CA . PHE A 1 118 ? 7.436 6.334 10.124 1.00 92.75 118 PHE A CA 1
ATOM 1013 C C . PHE A 1 118 ? 8.780 6.728 10.768 1.00 92.75 118 PHE A C 1
ATOM 1015 O O . PHE A 1 118 ? 9.295 5.993 11.618 1.00 92.75 118 PHE A O 1
ATOM 1022 N N . GLY A 1 119 ? 9.383 7.853 10.367 1.00 90.69 119 GLY A N 1
ATOM 1023 C CA . GLY A 1 119 ? 10.648 8.348 10.920 1.00 90.69 119 GLY A CA 1
ATOM 1024 C C . GLY A 1 119 ? 11.850 7.452 10.603 1.00 90.69 119 GLY A C 1
ATOM 1025 O O . GLY A 1 119 ? 12.783 7.348 11.402 1.00 90.69 119 GLY A O 1
ATOM 1026 N N . ARG A 1 120 ? 11.814 6.739 9.472 1.00 90.25 120 ARG A N 1
ATOM 1027 C CA . ARG A 1 120 ? 12.884 5.838 9.024 1.00 90.25 120 ARG A CA 1
ATOM 1028 C C . ARG A 1 120 ? 13.333 6.220 7.620 1.00 90.25 120 ARG A C 1
ATOM 1030 O O . ARG A 1 120 ? 12.508 6.464 6.747 1.00 90.25 120 ARG A O 1
ATOM 1037 N N . GLU A 1 121 ? 14.636 6.180 7.380 1.00 88.56 121 GLU A N 1
ATOM 1038 C CA . GLU A 1 121 ? 15.184 6.368 6.036 1.00 88.56 121 GLU A CA 1
ATOM 1039 C C . GLU A 1 121 ? 15.151 5.059 5.229 1.00 88.56 121 GLU A C 1
ATOM 1041 O O . GLU A 1 121 ? 15.199 3.936 5.763 1.00 88.56 121 GLU A O 1
ATOM 1046 N N . ALA A 1 122 ? 15.014 5.191 3.912 1.00 85.56 122 ALA A N 1
ATOM 1047 C CA . ALA A 1 122 ? 15.204 4.076 2.999 1.00 85.56 122 ALA A CA 1
ATOM 1048 C C . ALA A 1 122 ? 16.695 3.749 2.865 1.00 85.56 1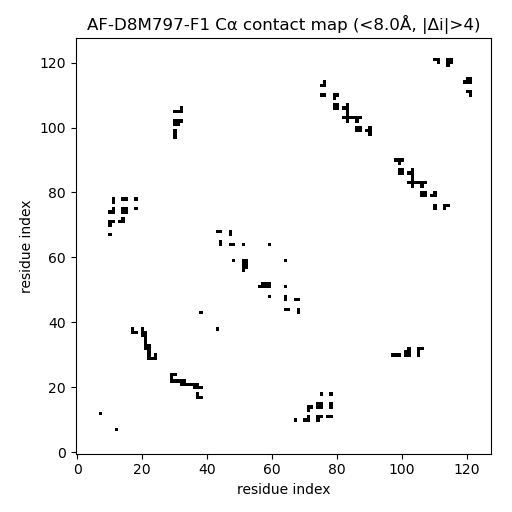22 ALA A C 1
ATOM 1050 O O . ALA A 1 122 ? 17.556 4.593 3.084 1.00 85.56 122 ALA A O 1
ATOM 1051 N N . LEU A 1 123 ? 16.999 2.496 2.527 1.00 81.88 123 LEU A N 1
ATOM 1052 C CA . LEU A 1 123 ? 18.363 2.150 2.138 1.00 81.88 123 LEU A CA 1
ATOM 1053 C C . LEU A 1 123 ? 18.662 2.819 0.787 1.00 81.88 123 LEU A C 1
ATOM 1055 O O . LEU A 1 123 ? 17.743 2.886 -0.032 1.00 81.88 123 LEU A O 1
ATOM 1059 N N . PRO A 1 124 ? 19.906 3.247 0.517 1.00 83.50 124 PRO A N 1
ATOM 1060 C CA . PRO A 1 124 ? 20.291 3.875 -0.748 1.00 83.50 124 PRO A CA 1
ATOM 1061 C C . PRO A 1 124 ? 20.434 2.817 -1.857 1.00 83.50 124 PRO A C 1
ATOM 1063 O O . PRO A 1 124 ? 21.520 2.570 -2.371 1.00 83.50 124 PRO A O 1
ATOM 1066 N N . ILE A 1 125 ? 19.340 2.110 -2.156 1.00 81.75 125 ILE A N 1
ATOM 1067 C CA . ILE A 1 125 ? 19.286 1.050 -3.175 1.00 81.75 125 ILE A CA 1
ATOM 1068 C C . ILE A 1 125 ? 19.259 1.666 -4.574 1.00 81.75 125 ILE A C 1
ATOM 1070 O O . ILE A 1 125 ? 19.890 1.147 -5.488 1.00 81.75 125 ILE A O 1
ATOM 1074 N N . MET A 1 126 ? 18.547 2.780 -4.717 1.00 75.31 126 MET A N 1
ATOM 1075 C CA . MET A 1 126 ? 18.516 3.604 -5.918 1.00 75.31 126 MET A CA 1
ATOM 1076 C C . MET A 1 126 ? 19.144 4.946 -5.547 1.00 75.31 126 MET A C 1
ATOM 1078 O O . MET A 1 126 ? 18.846 5.472 -4.471 1.00 75.31 126 MET A O 1
ATOM 1082 N N . SER A 1 127 ? 20.038 5.465 -6.387 1.00 56.31 127 SER A N 1
ATOM 1083 C CA . SER A 1 127 ? 20.535 6.834 -6.239 1.00 56.31 127 SER A CA 1
ATOM 1084 C C . SER A 1 127 ? 19.393 7.819 -6.482 1.00 56.31 127 SER A C 1
ATOM 1086 O O . SER A 1 127 ? 18.579 7.581 -7.375 1.00 56.31 127 SER A O 1
ATOM 1088 N N . GLU A 1 128 ? 19.351 8.887 -5.684 1.00 54.53 128 GLU A N 1
ATOM 1089 C CA . GLU A 1 128 ? 18.529 10.074 -5.964 1.00 54.53 128 GLU A CA 1
ATOM 1090 C C . GLU A 1 128 ? 18.904 10.718 -7.306 1.00 54.53 128 GLU A C 1
ATOM 1092 O O . GLU A 1 128 ? 20.103 10.656 -7.680 1.00 54.53 128 GLU A O 1
#